Protein AF-A0A2V8QIF5-F1 (afdb_monomer_lite)

pLDDT: mean 85.07, std 14.48, range [28.53, 98.38]

Structure (mmCIF, N/CA/C/O backbone):
data_AF-A0A2V8QIF5-F1
#
_entry.id   AF-A0A2V8QIF5-F1
#
loop_
_atom_site.group_PDB
_atom_site.id
_atom_site.type_symbol
_atom_site.label_atom_id
_atom_site.label_alt_id
_atom_site.label_comp_id
_atom_site.label_asym_id
_atom_site.label_entity_id
_atom_site.label_seq_id
_atom_site.pdbx_PDB_ins_code
_atom_site.Cartn_x
_atom_site.Cartn_y
_atom_site.Cartn_z
_atom_site.occupancy
_atom_site.B_iso_or_equiv
_atom_site.auth_seq_id
_atom_site.auth_comp_id
_atom_site.auth_asym_id
_atom_site.auth_atom_id
_atom_site.pdbx_PDB_model_num
ATOM 1 N N . MET A 1 1 ? -19.608 21.101 -30.577 1.00 32.31 1 MET A N 1
ATOM 2 C CA . MET A 1 1 ? -19.817 19.867 -29.792 1.00 32.31 1 MET A CA 1
ATOM 3 C C . MET A 1 1 ? -18.501 19.124 -29.790 1.00 32.31 1 MET A C 1
ATOM 5 O O . MET A 1 1 ? -18.149 18.537 -30.802 1.00 32.31 1 MET A O 1
ATOM 9 N N . SER A 1 2 ? -17.742 19.254 -28.708 1.00 32.25 2 SER A N 1
ATOM 10 C CA . SER A 1 2 ? -16.440 18.608 -28.552 1.00 32.25 2 SER A CA 1
ATOM 11 C C . SER A 1 2 ? -16.614 17.561 -27.466 1.00 32.25 2 SER A C 1
ATOM 13 O O . SER A 1 2 ? -16.684 17.898 -26.289 1.00 32.25 2 SER A O 1
ATOM 15 N N . THR A 1 3 ? -16.797 16.306 -27.857 1.00 32.59 3 THR A N 1
ATOM 16 C CA . THR A 1 3 ? -16.745 15.184 -26.921 1.00 32.59 3 THR A CA 1
ATOM 17 C C . THR A 1 3 ? -15.282 14.931 -26.588 1.00 32.59 3 THR A C 1
ATOM 19 O O . THR A 1 3 ? -14.540 14.389 -27.406 1.00 32.59 3 THR A O 1
ATOM 22 N N . GLU A 1 4 ? -14.879 15.385 -25.402 1.00 31.27 4 GLU A N 1
ATOM 23 C CA . GLU A 1 4 ? -13.666 14.964 -24.704 1.00 31.27 4 GLU A CA 1
ATOM 24 C C . GLU A 1 4 ? -13.597 13.432 -24.717 1.00 31.27 4 GLU A C 1
ATOM 26 O O . GLU A 1 4 ? -14.474 12.741 -24.194 1.00 31.27 4 GLU A O 1
ATOM 31 N N . GLY A 1 5 ? -12.582 12.903 -25.400 1.00 28.53 5 GLY A N 1
ATOM 32 C CA . GLY A 1 5 ? -12.343 11.473 -25.508 1.00 28.53 5 GLY A CA 1
ATOM 33 C C . GLY A 1 5 ? -12.059 10.886 -24.133 1.00 28.53 5 GLY A C 1
ATOM 34 O O . GLY A 1 5 ? -11.115 11.284 -23.455 1.00 28.53 5 GLY A O 1
ATOM 35 N N . SER A 1 6 ? -12.894 9.930 -23.739 1.00 33.16 6 SER A N 1
ATOM 36 C CA . SER A 1 6 ? -12.687 9.060 -22.587 1.00 33.16 6 SER A CA 1
ATOM 37 C C . SER A 1 6 ? -11.245 8.531 -22.582 1.00 33.16 6 SER A C 1
ATOM 39 O O . SER A 1 6 ? -10.818 7.888 -23.540 1.00 33.16 6 SER A O 1
ATOM 41 N N . ASN A 1 7 ? -10.485 8.812 -21.519 1.00 35.78 7 ASN A N 1
ATOM 42 C CA . ASN A 1 7 ? -9.184 8.192 -21.261 1.00 35.78 7 ASN A CA 1
ATOM 43 C C . ASN A 1 7 ? -9.401 6.699 -20.970 1.00 35.78 7 ASN A C 1
ATOM 45 O O . ASN A 1 7 ? -9.448 6.279 -19.811 1.00 35.78 7 ASN A O 1
ATOM 49 N N . ILE A 1 8 ? -9.575 5.885 -22.013 1.00 44.91 8 ILE A N 1
ATOM 50 C CA . ILE A 1 8 ? -9.633 4.434 -21.865 1.00 44.91 8 ILE A CA 1
ATOM 51 C C . ILE A 1 8 ? -8.217 3.985 -21.509 1.00 44.91 8 ILE A C 1
ATOM 53 O O . ILE A 1 8 ? -7.321 3.944 -22.349 1.00 44.91 8 ILE A O 1
ATOM 57 N N . SER A 1 9 ? -7.998 3.686 -20.231 1.00 57.41 9 SER A N 1
ATOM 58 C CA . SER A 1 9 ? -6.773 3.031 -19.785 1.00 57.41 9 SER A CA 1
ATOM 59 C C . SER A 1 9 ? -6.719 1.653 -20.439 1.00 57.41 9 SER A C 1
ATOM 61 O O . SER A 1 9 ? -7.470 0.758 -20.053 1.00 57.41 9 SER A O 1
ATOM 63 N N . THR A 1 10 ? -5.868 1.478 -21.449 1.00 69.69 10 THR A N 1
ATOM 64 C CA . THR A 1 10 ? -5.632 0.152 -22.027 1.00 69.69 10 THR A CA 1
ATOM 65 C C . THR A 1 10 ? -4.870 -0.677 -20.999 1.00 69.69 10 THR A C 1
ATOM 67 O O . THR A 1 10 ? -3.750 -0.333 -20.622 1.00 69.69 10 THR A O 1
ATOM 70 N N . VAL A 1 11 ? -5.485 -1.757 -20.520 1.00 74.56 11 VAL A N 1
ATOM 71 C CA . VAL A 1 11 ? -4.828 -2.731 -19.643 1.00 74.56 11 VAL A CA 1
ATOM 72 C C . VAL A 1 11 ? -4.372 -3.897 -20.506 1.00 74.56 11 VAL A C 1
ATOM 74 O O . VAL A 1 11 ? -5.182 -4.503 -21.201 1.00 74.56 11 VAL A O 1
ATOM 77 N N . SER A 1 12 ? -3.080 -4.207 -20.470 1.00 82.56 12 SER A N 1
ATOM 78 C CA . SER A 1 12 ? -2.537 -5.441 -21.046 1.00 82.56 12 SER A CA 1
ATOM 79 C C . SER A 1 12 ? -2.109 -6.370 -19.921 1.00 82.56 12 SER A C 1
ATOM 81 O O . SER A 1 12 ? -1.622 -5.914 -18.885 1.00 82.56 12 SER A O 1
ATOM 83 N N . TYR A 1 13 ? -2.291 -7.665 -20.142 1.00 81.56 13 TYR A N 1
ATOM 84 C CA . TYR A 1 13 ? -1.868 -8.722 -19.235 1.00 81.56 13 TYR A CA 1
ATOM 85 C C . TYR A 1 13 ? -0.798 -9.564 -19.924 1.00 81.56 13 TYR A C 1
ATOM 87 O O . TYR A 1 13 ? -0.786 -9.673 -21.148 1.00 81.56 13 TYR A O 1
ATOM 95 N N . GLY A 1 14 ? 0.077 -10.165 -19.135 1.00 86.06 14 GLY A N 1
ATOM 96 C CA . GLY A 1 14 ? 0.941 -11.244 -19.587 1.00 86.06 14 GLY A CA 1
ATOM 97 C C . GLY A 1 14 ? 1.365 -12.066 -18.392 1.00 86.06 14 GLY A C 1
ATOM 98 O O . GLY A 1 14 ? 1.395 -11.571 -17.261 1.00 86.06 14 GLY A O 1
ATOM 99 N N . ASP A 1 15 ? 1.632 -13.330 -18.669 1.00 86.25 15 ASP A N 1
ATOM 100 C CA . ASP A 1 15 ? 1.966 -14.299 -17.646 1.00 86.25 15 ASP A CA 1
ATOM 101 C C . ASP A 1 15 ? 3.450 -14.211 -17.284 1.00 86.25 15 ASP A C 1
ATOM 103 O O . ASP A 1 15 ? 4.302 -13.819 -18.089 1.00 86.25 15 ASP A O 1
ATOM 107 N N . LEU A 1 16 ? 3.746 -14.573 -16.038 1.00 87.12 16 LEU A N 1
ATOM 108 C CA . LEU A 1 16 ? 5.106 -14.806 -15.575 1.00 87.12 16 LEU A CA 1
ATOM 109 C C . LEU A 1 16 ? 5.481 -16.246 -15.915 1.00 87.12 16 LEU A C 1
ATOM 111 O O . LEU A 1 16 ? 4.787 -17.184 -15.519 1.00 87.12 16 LEU A O 1
ATOM 115 N N . ASN A 1 17 ? 6.595 -16.423 -16.615 1.00 90.06 17 ASN A N 1
ATOM 116 C CA . ASN A 1 17 ? 7.177 -17.741 -16.817 1.00 90.06 17 ASN A CA 1
ATOM 117 C C . ASN A 1 17 ? 7.742 -18.282 -15.487 1.00 90.06 17 ASN A C 1
ATOM 119 O O . ASN A 1 17 ? 8.084 -17.496 -14.597 1.00 90.06 17 ASN A O 1
ATOM 123 N N . PRO A 1 18 ? 7.913 -19.611 -15.340 1.00 88.69 18 PRO A N 1
ATOM 124 C CA . PRO A 1 18 ? 8.493 -20.207 -14.131 1.00 88.69 18 PRO A CA 1
ATOM 125 C C . PRO A 1 18 ? 9.904 -19.708 -13.785 1.00 88.69 18 PRO A C 1
ATOM 127 O O . PRO A 1 18 ? 10.299 -19.741 -12.624 1.00 88.69 18 PRO A O 1
ATOM 130 N N . ASP A 1 19 ? 10.661 -19.242 -14.780 1.00 89.88 19 ASP A N 1
ATOM 131 C CA . ASP A 1 19 ? 11.992 -18.649 -14.608 1.00 89.88 19 ASP A CA 1
ATOM 132 C C . ASP A 1 19 ? 11.953 -17.149 -14.242 1.00 89.88 19 ASP A C 1
ATOM 134 O O . ASP A 1 19 ? 12.996 -16.507 -14.121 1.00 89.88 19 ASP A O 1
ATOM 138 N N . GLY A 1 20 ? 10.755 -16.582 -14.062 1.00 87.94 20 GLY A N 1
ATOM 139 C CA . GLY A 1 20 ? 10.528 -15.176 -13.732 1.00 87.94 20 GLY A CA 1
ATOM 140 C C . GLY A 1 20 ? 10.594 -14.222 -14.926 1.00 87.94 20 GLY A C 1
ATOM 141 O O . GLY A 1 20 ? 10.382 -13.020 -14.747 1.00 87.94 20 GLY A O 1
ATOM 142 N N . SER A 1 21 ? 10.868 -14.714 -16.138 1.00 93.12 21 SER A N 1
ATOM 143 C CA . SER A 1 21 ? 10.787 -13.898 -17.349 1.00 93.12 21 SER A CA 1
ATOM 144 C C . SER A 1 21 ? 9.330 -13.607 -17.721 1.00 93.12 21 SER A C 1
ATOM 146 O O . SER A 1 21 ? 8.411 -14.350 -17.377 1.00 93.12 21 SER A O 1
ATOM 148 N N . PHE A 1 22 ? 9.099 -12.499 -18.419 1.00 92.56 22 PHE A N 1
ATOM 149 C CA . PHE A 1 22 ? 7.773 -12.125 -18.902 1.00 92.56 22 PHE A CA 1
ATOM 150 C C . PHE A 1 22 ? 7.878 -11.303 -20.178 1.00 92.56 22 PHE A C 1
ATOM 152 O O . PHE A 1 22 ? 8.879 -10.628 -20.432 1.00 92.56 22 PHE A O 1
ATOM 159 N N . GLN A 1 23 ? 6.800 -11.318 -20.954 1.00 91.56 23 GLN A N 1
ATOM 160 C CA . GLN A 1 23 ? 6.608 -10.434 -22.091 1.00 91.56 23 GLN A CA 1
ATOM 161 C C . GLN A 1 23 ? 5.163 -9.942 -22.078 1.00 91.56 23 GLN A C 1
ATOM 163 O O . GLN A 1 23 ? 4.224 -10.724 -21.964 1.00 91.56 23 GLN A O 1
ATOM 168 N N . ILE A 1 24 ? 4.994 -8.627 -22.168 1.00 88.94 24 ILE A N 1
ATOM 169 C CA . ILE A 1 24 ? 3.694 -7.956 -22.126 1.00 88.94 24 ILE A CA 1
ATOM 170 C C . ILE A 1 24 ? 3.624 -6.933 -23.255 1.00 88.94 24 ILE A C 1
ATOM 172 O O . ILE A 1 24 ? 4.616 -6.273 -23.558 1.00 88.94 24 ILE A O 1
ATOM 176 N N . GLY A 1 25 ? 2.457 -6.815 -23.883 1.00 85.88 25 GLY A N 1
ATOM 177 C CA . GLY A 1 25 ? 2.206 -5.898 -24.992 1.00 85.88 25 GLY A CA 1
ATOM 178 C C . GLY A 1 25 ? 1.192 -6.468 -25.992 1.00 85.88 25 GLY A C 1
ATOM 179 O O . GLY A 1 25 ? 0.672 -7.563 -25.774 1.00 85.88 25 GLY A O 1
ATOM 180 N N . PRO A 1 26 ? 0.918 -5.752 -27.096 1.00 86.69 26 PRO A N 1
ATOM 181 C CA . PRO A 1 26 ? 1.460 -4.437 -27.449 1.00 86.69 26 PRO A CA 1
ATOM 182 C C . PRO A 1 26 ? 0.898 -3.304 -26.575 1.00 86.69 26 PRO A C 1
ATOM 184 O O . PRO A 1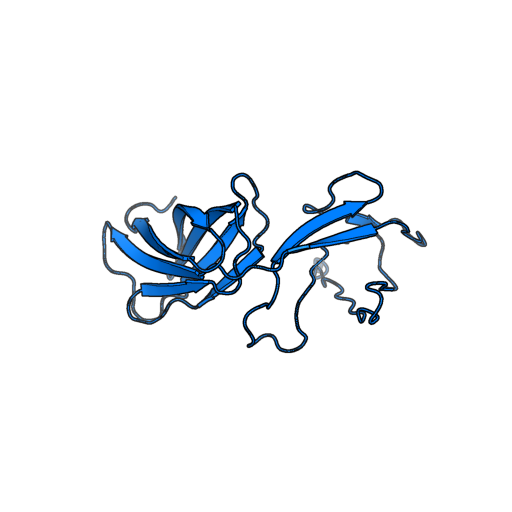 26 ? -0.206 -3.401 -26.048 1.00 86.69 26 PRO A O 1
ATOM 187 N N . PHE A 1 27 ? 1.648 -2.204 -26.465 1.00 84.88 27 PHE A N 1
ATOM 188 C CA . PHE A 1 27 ? 1.219 -0.995 -25.757 1.00 84.88 27 PHE A CA 1
ATOM 189 C C . PHE A 1 27 ? 1.051 0.184 -26.707 1.00 84.88 27 PHE A C 1
ATOM 191 O O . PHE A 1 27 ? 1.765 0.314 -27.701 1.00 84.88 27 PHE A O 1
ATOM 198 N N . GLN A 1 28 ? 0.137 1.085 -26.359 1.00 86.00 28 GLN A N 1
ATOM 199 C CA . GLN A 1 28 ? 0.115 2.419 -26.945 1.00 86.00 28 GLN A CA 1
ATOM 200 C C . GLN A 1 28 ? 1.229 3.279 -26.340 1.00 86.00 28 GLN A C 1
ATOM 202 O O . GLN A 1 28 ? 1.617 3.089 -25.185 1.00 86.00 28 GLN A O 1
ATOM 207 N N . ALA A 1 29 ? 1.714 4.251 -27.114 1.00 89.94 29 ALA A N 1
ATOM 208 C CA . ALA A 1 29 ? 2.643 5.248 -26.601 1.00 89.94 29 ALA A CA 1
ATOM 209 C C . ALA A 1 29 ? 1.994 6.033 -25.450 1.00 89.94 29 ALA A C 1
ATOM 211 O O . ALA A 1 29 ? 0.825 6.415 -25.528 1.00 89.94 29 ALA A O 1
ATOM 212 N N . GLY A 1 30 ? 2.750 6.285 -24.385 1.00 90.81 30 GLY A N 1
ATOM 213 C CA . GLY A 1 30 ? 2.231 6.955 -23.198 1.00 90.81 30 GLY A CA 1
ATOM 214 C C . GLY A 1 30 ? 3.013 6.630 -21.933 1.00 90.81 30 GLY A C 1
ATOM 215 O O . GLY A 1 30 ? 4.165 6.206 -21.982 1.00 90.81 30 GLY A O 1
ATOM 216 N N . THR A 1 31 ? 2.387 6.864 -20.779 1.00 90.25 31 THR A N 1
ATOM 217 C CA . THR A 1 31 ? 2.948 6.485 -19.474 1.00 90.25 31 THR A CA 1
ATOM 218 C C . THR A 1 31 ? 2.175 5.296 -18.923 1.00 90.25 31 THR A C 1
ATOM 220 O O . THR A 1 31 ? 0.990 5.413 -18.618 1.00 90.25 31 THR A O 1
ATOM 223 N N . ALA A 1 32 ? 2.849 4.161 -18.775 1.00 88.44 32 ALA A N 1
ATOM 224 C CA . ALA A 1 32 ? 2.294 2.959 -18.176 1.00 88.44 32 ALA A CA 1
ATOM 225 C C . ALA A 1 32 ? 2.581 2.913 -16.670 1.00 88.44 32 ALA A C 1
ATOM 227 O O . ALA A 1 32 ? 3.660 3.287 -16.211 1.00 88.44 32 ALA A O 1
ATOM 228 N N . THR A 1 33 ? 1.624 2.400 -15.898 1.00 86.00 33 THR A N 1
ATOM 229 C CA . THR A 1 33 ? 1.876 1.919 -14.534 1.00 86.00 33 THR A CA 1
ATOM 230 C C . THR A 1 33 ? 1.923 0.403 -14.583 1.00 86.00 33 THR A C 1
ATOM 232 O O . THR A 1 33 ? 1.007 -0.219 -15.115 1.00 86.00 33 THR A O 1
ATOM 235 N N . ILE A 1 34 ? 2.969 -0.191 -14.020 1.00 84.88 34 ILE A N 1
ATOM 236 C CA . ILE A 1 34 ? 3.123 -1.645 -13.977 1.00 84.88 34 ILE A CA 1
ATOM 237 C C . ILE A 1 34 ? 2.632 -2.145 -12.622 1.00 84.88 34 ILE A C 1
ATOM 239 O O . ILE A 1 34 ? 2.874 -1.522 -11.588 1.00 84.88 34 ILE A O 1
ATOM 243 N N . ARG A 1 35 ? 1.912 -3.264 -12.634 1.00 78.88 35 ARG A N 1
ATOM 244 C CA . ARG A 1 35 ? 1.459 -3.962 -11.433 1.00 78.88 35 ARG A CA 1
ATOM 245 C C . ARG A 1 35 ? 1.671 -5.448 -11.638 1.00 78.88 35 ARG A C 1
ATOM 247 O O . ARG A 1 35 ? 1.444 -5.948 -12.734 1.00 78.88 35 ARG A O 1
ATOM 254 N N . VAL A 1 36 ? 2.049 -6.131 -10.570 1.00 80.88 36 VAL A N 1
ATOM 255 C CA . VAL A 1 36 ? 2.063 -7.590 -10.520 1.00 80.88 36 VAL A CA 1
ATOM 256 C C . VAL A 1 36 ? 1.043 -8.013 -9.480 1.00 80.88 36 VAL A C 1
ATOM 258 O O . VAL A 1 36 ? 0.923 -7.384 -8.428 1.00 80.88 36 VAL A O 1
ATOM 261 N N . GLY A 1 37 ? 0.266 -9.037 -9.794 1.00 72.75 37 GLY A N 1
ATOM 262 C CA . GLY A 1 37 ? -0.747 -9.556 -8.894 1.00 72.75 37 GLY A CA 1
ATOM 263 C C . GLY A 1 37 ? -1.272 -10.899 -9.369 1.00 72.75 37 GLY A C 1
ATOM 264 O O . GLY A 1 37 ? -0.944 -11.358 -10.461 1.00 72.75 37 GLY A O 1
ATOM 265 N N . SER A 1 38 ? -2.100 -11.515 -8.533 1.00 70.00 38 SER A N 1
ATOM 266 C CA . SER A 1 38 ? -2.776 -12.766 -8.865 1.00 70.00 38 SER A CA 1
ATOM 267 C C . SER A 1 38 ? -3.966 -12.516 -9.804 1.00 70.00 38 SER A C 1
ATOM 269 O O . SER A 1 38 ? -4.676 -11.516 -9.636 1.00 70.00 38 SER A O 1
ATOM 271 N N . PRO A 1 39 ? -4.258 -13.436 -10.747 1.00 67.06 39 PRO A N 1
ATOM 272 C CA . PRO A 1 39 ? -5.528 -13.446 -11.474 1.00 67.06 39 PRO A CA 1
ATOM 273 C C . PRO A 1 39 ? -6.733 -13.493 -10.523 1.00 67.06 39 PRO A C 1
ATOM 275 O O . PRO A 1 39 ? -7.784 -12.912 -10.808 1.00 67.06 39 PRO A O 1
ATOM 278 N N . ASN A 1 40 ? -6.575 -14.140 -9.360 1.00 68.81 40 ASN A N 1
ATOM 279 C CA . ASN A 1 40 ? -7.580 -14.141 -8.309 1.00 68.81 40 ASN A CA 1
ATOM 280 C C . ASN A 1 40 ? -7.508 -12.840 -7.498 1.00 68.81 40 ASN A C 1
ATOM 282 O O . ASN A 1 40 ? -6.782 -12.733 -6.513 1.00 68.81 40 ASN A O 1
ATOM 286 N N . ARG A 1 41 ? -8.329 -11.861 -7.886 1.00 64.75 41 ARG A N 1
ATOM 287 C CA . ARG A 1 41 ? -8.416 -10.549 -7.220 1.00 64.75 41 ARG A CA 1
ATOM 288 C C . ARG A 1 41 ? -8.941 -10.597 -5.781 1.00 64.75 41 ARG A C 1
ATOM 290 O O . ARG A 1 41 ? -8.877 -9.582 -5.095 1.00 64.75 41 ARG A O 1
ATOM 297 N N . ASN A 1 42 ? -9.484 -11.735 -5.348 1.00 62.44 42 ASN A N 1
ATOM 298 C CA . ASN A 1 42 ? -10.009 -11.924 -3.997 1.00 62.44 42 ASN A CA 1
ATOM 299 C C . ASN A 1 42 ? -8.997 -12.595 -3.059 1.00 62.44 42 ASN A C 1
ATOM 301 O O . ASN A 1 42 ? -9.261 -12.676 -1.861 1.00 62.44 42 ASN A O 1
ATOM 305 N N . ALA A 1 43 ? -7.877 -13.102 -3.583 1.00 63.22 43 ALA A N 1
ATOM 306 C CA . ALA A 1 43 ? -6.812 -13.664 -2.766 1.00 63.22 43 ALA A CA 1
ATOM 307 C C . ALA A 1 43 ? -5.927 -12.547 -2.203 1.00 63.22 43 ALA A C 1
ATOM 309 O O . ALA A 1 43 ? -5.646 -11.561 -2.892 1.00 63.22 43 ALA A O 1
ATOM 310 N N . SER A 1 44 ? -5.461 -12.723 -0.966 1.00 64.12 44 SER A N 1
ATOM 311 C CA . SER A 1 44 ? -4.357 -11.920 -0.449 1.00 64.12 44 SER A CA 1
ATOM 312 C C . SER A 1 44 ? -3.146 -12.077 -1.373 1.00 64.12 44 SER A C 1
ATOM 314 O O . SER A 1 44 ? -2.849 -13.198 -1.794 1.00 64.12 44 SER A O 1
ATOM 316 N N . PRO A 1 45 ? -2.444 -10.990 -1.725 1.00 70.12 45 PRO A N 1
ATOM 317 C CA . PRO A 1 45 ? -1.212 -11.111 -2.487 1.00 70.12 45 PRO A CA 1
ATOM 318 C C . PRO A 1 45 ? -0.155 -11.857 -1.656 1.00 70.12 45 PRO A C 1
ATOM 320 O O . PRO A 1 45 ? 0.121 -11.493 -0.519 1.00 70.12 45 PRO A O 1
ATOM 323 N N . GLU A 1 46 ? 0.447 -12.895 -2.239 1.00 76.88 46 GLU A N 1
ATOM 324 C CA . GLU A 1 46 ? 1.482 -13.726 -1.590 1.00 76.88 46 GLU A CA 1
ATOM 325 C C . GLU A 1 46 ? 2.853 -13.028 -1.527 1.00 76.88 46 GLU A C 1
ATOM 327 O O . GLU A 1 46 ? 3.763 -13.466 -0.825 1.00 76.88 46 GLU A O 1
ATOM 332 N N . PHE A 1 47 ? 3.005 -11.930 -2.270 1.00 80.19 47 PHE A N 1
ATOM 333 C CA . PHE A 1 47 ? 4.198 -11.098 -2.294 1.00 80.19 47 PHE A CA 1
ATOM 334 C C . PHE A 1 47 ? 3.840 -9.627 -2.498 1.00 80.19 47 PHE A C 1
ATOM 336 O O . PHE A 1 47 ? 2.838 -9.268 -3.121 1.00 80.19 47 PHE A O 1
ATOM 343 N N . ALA A 1 48 ? 4.728 -8.759 -2.032 1.00 81.50 48 ALA A N 1
ATOM 344 C CA . ALA A 1 48 ? 4.682 -7.333 -2.294 1.00 81.50 48 ALA A CA 1
ATOM 345 C C . ALA A 1 48 ? 5.461 -6.988 -3.569 1.00 81.50 48 ALA A C 1
ATOM 347 O O . ALA A 1 48 ? 6.573 -7.476 -3.773 1.00 81.50 48 ALA A O 1
ATOM 348 N N . THR A 1 49 ? 4.951 -6.062 -4.385 1.00 85.25 49 THR A N 1
ATOM 349 C CA . THR A 1 49 ? 5.786 -5.408 -5.406 1.00 85.25 49 THR A CA 1
ATOM 350 C C . THR A 1 49 ? 6.641 -4.342 -4.725 1.00 85.25 49 THR A C 1
ATOM 352 O O . THR A 1 49 ? 6.151 -3.284 -4.3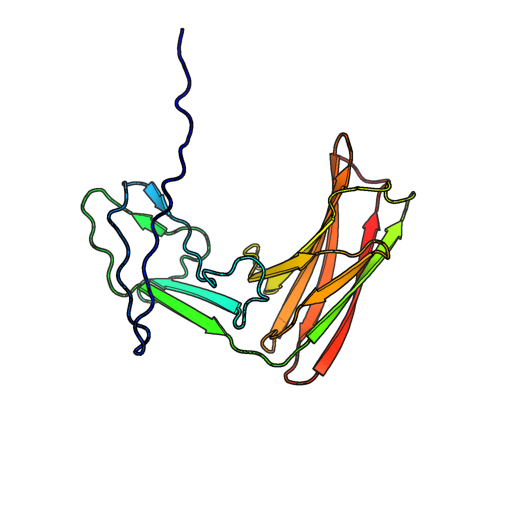42 1.00 85.25 49 THR A O 1
ATOM 355 N N . LEU A 1 50 ? 7.923 -4.628 -4.536 1.00 83.69 50 LEU A N 1
ATOM 356 C CA . LEU A 1 50 ? 8.860 -3.776 -3.807 1.00 83.69 50 LEU A CA 1
ATOM 357 C C . LEU A 1 50 ? 9.437 -2.655 -4.675 1.00 83.69 50 LEU A C 1
ATOM 359 O O . LEU A 1 50 ? 9.768 -1.588 -4.154 1.00 83.69 50 LEU A O 1
ATOM 363 N N . GLY A 1 51 ? 9.557 -2.880 -5.979 1.00 86.06 51 GLY A N 1
ATOM 364 C CA . GLY A 1 51 ? 10.063 -1.878 -6.904 1.00 86.06 51 GLY A CA 1
ATOM 365 C C . GLY A 1 51 ? 9.942 -2.311 -8.352 1.00 86.06 51 GLY A C 1
ATOM 366 O O . GLY A 1 51 ? 9.813 -3.498 -8.656 1.00 86.06 51 GLY A O 1
ATOM 367 N N . ILE A 1 52 ? 9.993 -1.324 -9.237 1.00 89.75 52 ILE A N 1
ATOM 368 C CA . ILE A 1 52 ? 10.047 -1.516 -10.682 1.00 89.75 52 ILE A CA 1
ATOM 369 C C . ILE A 1 52 ? 11.298 -0.792 -11.156 1.00 89.75 52 ILE A C 1
ATOM 371 O O . ILE A 1 52 ? 11.380 0.425 -11.056 1.00 89.75 52 ILE A O 1
ATOM 375 N N . ASP A 1 53 ? 12.269 -1.539 -11.650 1.00 92.81 53 ASP A N 1
ATOM 376 C CA . ASP A 1 53 ? 13.565 -1.045 -12.092 1.00 92.81 53 ASP A CA 1
ATOM 377 C C . ASP A 1 53 ? 13.677 -1.184 -13.607 1.00 92.81 53 ASP A C 1
ATOM 379 O O . ASP A 1 53 ? 13.383 -2.240 -14.156 1.00 92.81 53 ASP A O 1
ATOM 383 N N . LEU A 1 54 ? 14.133 -0.143 -14.294 1.00 94.12 54 LEU A N 1
ATOM 384 C CA . LEU A 1 54 ? 14.566 -0.253 -15.681 1.00 94.12 54 LEU A CA 1
ATOM 385 C C . LEU A 1 54 ? 16.038 0.120 -15.750 1.00 94.12 54 LEU A C 1
ATOM 387 O O . LEU A 1 54 ? 16.380 1.300 -15.668 1.00 94.12 54 LEU A O 1
ATOM 391 N N . ASN A 1 55 ? 16.893 -0.887 -15.922 1.00 92.56 55 ASN A N 1
ATOM 392 C CA . ASN A 1 55 ? 18.338 -0.709 -16.068 1.00 92.56 55 ASN A CA 1
ATOM 393 C C . ASN A 1 55 ? 18.983 0.113 -14.928 1.00 92.56 55 ASN A C 1
ATOM 395 O O . ASN A 1 55 ? 19.867 0.927 -15.177 1.00 92.56 55 ASN A O 1
ATOM 399 N N . GLY A 1 56 ? 18.553 -0.090 -13.677 1.00 89.56 56 GLY A N 1
ATOM 400 C CA . GLY A 1 56 ? 19.070 0.624 -12.500 1.00 89.56 56 GLY A CA 1
ATOM 401 C C . GLY A 1 56 ? 18.308 1.906 -12.135 1.00 89.56 56 GLY A C 1
ATOM 402 O O . GLY A 1 56 ? 18.690 2.589 -11.185 1.00 89.56 56 GLY A O 1
ATOM 403 N N . VAL A 1 57 ? 17.254 2.258 -12.880 1.00 90.06 57 VAL A N 1
ATOM 404 C CA . VAL A 1 57 ? 16.414 3.434 -12.625 1.00 90.06 57 VAL A CA 1
ATOM 405 C C . VAL A 1 57 ? 15.031 3.012 -12.138 1.00 90.06 57 VAL A C 1
ATOM 407 O O . VAL A 1 57 ? 14.306 2.324 -12.856 1.00 90.06 57 VAL A O 1
ATOM 410 N N . ASP A 1 58 ? 14.613 3.520 -10.976 1.00 88.19 58 ASP A N 1
ATOM 411 C CA . ASP A 1 58 ? 13.260 3.309 -10.451 1.00 88.19 58 ASP A CA 1
ATOM 412 C C . ASP A 1 58 ? 12.183 3.902 -11.382 1.00 88.19 58 ASP A C 1
ATOM 414 O O . ASP A 1 58 ? 12.220 5.072 -11.777 1.00 88.19 58 ASP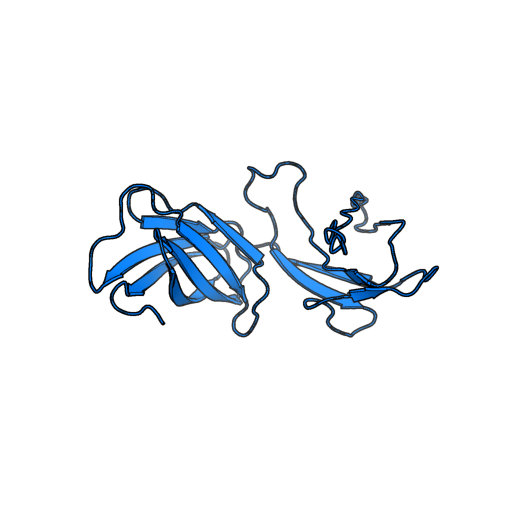 A O 1
ATOM 418 N N . LYS A 1 59 ? 11.199 3.071 -11.726 1.00 90.50 59 LYS A N 1
ATOM 419 C CA . LYS A 1 59 ? 10.029 3.363 -12.567 1.00 90.50 59 LYS A CA 1
ATOM 420 C C . LYS A 1 59 ? 8.715 3.130 -11.828 1.00 90.50 59 LYS A C 1
ATOM 422 O O . LYS A 1 59 ? 7.655 3.129 -12.453 1.00 90.50 59 LYS A O 1
ATOM 427 N N . SER A 1 60 ? 8.743 3.009 -10.501 1.00 82.44 60 SER A N 1
ATOM 428 C CA . SER A 1 60 ? 7.545 2.775 -9.680 1.00 82.44 60 SER A CA 1
ATOM 429 C C . SER A 1 60 ? 6.467 3.865 -9.813 1.00 82.44 60 SER A C 1
ATOM 431 O O . SER A 1 60 ? 5.310 3.635 -9.471 1.00 82.44 60 SER A O 1
ATOM 433 N N . ARG A 1 61 ? 6.817 5.054 -10.330 1.00 81.88 61 ARG A N 1
ATOM 434 C CA . ARG A 1 61 ? 5.888 6.176 -10.578 1.00 81.88 61 ARG A CA 1
ATOM 435 C C . ARG A 1 61 ? 5.400 6.299 -12.024 1.00 81.88 61 ARG A C 1
ATOM 437 O O . ARG A 1 61 ? 4.631 7.209 -12.320 1.00 81.88 61 ARG A O 1
ATOM 444 N N . GLY A 1 62 ? 5.848 5.422 -12.915 1.00 87.12 62 GLY A N 1
ATOM 445 C CA . GLY A 1 62 ? 5.458 5.435 -14.318 1.00 87.12 62 GLY A CA 1
ATOM 446 C C . GLY A 1 62 ? 6.619 5.109 -15.248 1.00 87.12 62 GLY A C 1
ATOM 447 O O . GLY A 1 62 ? 7.731 5.625 -15.106 1.00 87.12 62 GLY A O 1
ATOM 448 N N . LEU A 1 63 ? 6.329 4.276 -16.239 1.00 91.00 63 LEU A N 1
ATOM 449 C CA . LEU A 1 63 ? 7.224 3.929 -17.330 1.00 91.00 63 LEU A CA 1
ATOM 450 C C . LEU A 1 63 ? 6.751 4.645 -18.597 1.00 91.00 63 LEU A C 1
ATOM 452 O O . LEU A 1 63 ? 5.632 4.420 -19.052 1.00 91.00 63 LEU A O 1
ATOM 456 N N . LYS A 1 64 ? 7.587 5.517 -19.162 1.00 92.06 64 LYS A N 1
ATOM 457 C CA . LYS A 1 64 ? 7.315 6.118 -20.474 1.00 92.06 64 LYS A CA 1
ATOM 458 C C . LYS A 1 64 ? 7.583 5.082 -21.563 1.00 92.06 64 LYS A C 1
ATOM 460 O O . LYS A 1 64 ? 8.612 4.419 -21.506 1.00 92.06 64 LYS A O 1
ATOM 465 N N . ILE A 1 65 ? 6.666 4.986 -22.518 1.00 91.88 65 ILE A N 1
ATOM 466 C CA . ILE A 1 65 ? 6.727 4.086 -23.669 1.00 91.88 65 ILE A CA 1
ATOM 467 C C . ILE A 1 65 ? 6.534 4.934 -24.927 1.00 91.88 65 ILE A C 1
ATOM 469 O O . ILE A 1 65 ? 5.519 5.626 -25.057 1.00 91.88 65 ILE A O 1
ATOM 473 N N . ALA A 1 66 ? 7.500 4.909 -25.840 1.00 91.62 66 ALA A N 1
ATOM 474 C CA . ALA A 1 66 ? 7.389 5.538 -27.150 1.00 91.62 66 ALA A CA 1
ATOM 475 C C . ALA A 1 66 ? 6.715 4.607 -28.175 1.00 91.62 66 ALA A C 1
ATOM 477 O O . ALA A 1 66 ? 6.619 3.393 -27.997 1.00 91.62 66 ALA A O 1
ATOM 478 N N . ALA A 1 67 ? 6.217 5.183 -29.272 1.00 89.12 67 ALA A N 1
ATOM 479 C CA . ALA A 1 67 ? 5.560 4.412 -30.324 1.00 89.12 67 ALA A CA 1
ATOM 480 C C . ALA A 1 67 ? 6.540 3.416 -30.967 1.00 89.12 67 ALA A C 1
ATOM 482 O O . ALA A 1 67 ? 7.601 3.812 -31.445 1.00 89.12 67 ALA A O 1
ATOM 483 N N . GLY A 1 68 ? 6.171 2.132 -30.979 1.00 86.88 68 GLY A N 1
ATOM 484 C CA . GLY A 1 68 ? 7.002 1.057 -31.531 1.00 86.88 68 GLY A CA 1
ATOM 485 C C . GLY A 1 68 ? 8.239 0.705 -30.694 1.00 86.88 68 GLY A C 1
ATOM 486 O O . GLY A 1 68 ? 9.076 -0.064 -31.159 1.00 86.88 68 GLY A O 1
ATOM 487 N N . GLU A 1 69 ? 8.376 1.256 -29.484 1.00 91.56 69 GLU A N 1
ATOM 488 C CA . GLU A 1 69 ? 9.505 0.965 -28.602 1.00 91.56 69 GLU A CA 1
ATOM 489 C C . GLU A 1 69 ? 9.400 -0.444 -28.004 1.00 91.56 69 GLU A C 1
ATOM 491 O O . GLU A 1 69 ? 8.376 -0.819 -27.432 1.00 91.56 69 GLU A O 1
ATOM 496 N N . ASN A 1 70 ? 10.500 -1.197 -28.079 1.00 90.94 70 ASN A N 1
ATOM 497 C CA . ASN A 1 70 ? 10.673 -2.447 -27.347 1.00 90.94 70 ASN A CA 1
ATOM 498 C C . ASN A 1 70 ? 11.511 -2.181 -26.094 1.00 90.94 70 ASN A C 1
ATOM 500 O O . ASN A 1 70 ? 12.707 -1.907 -26.187 1.00 90.94 70 ASN A O 1
ATOM 504 N N . ILE A 1 71 ? 10.886 -2.275 -24.922 1.00 91.75 71 ILE A N 1
ATOM 505 C CA . ILE A 1 71 ? 11.554 -2.045 -23.638 1.00 91.75 71 ILE A CA 1
ATOM 506 C C . ILE A 1 71 ? 12.111 -3.369 -23.116 1.00 91.75 71 ILE A C 1
ATOM 508 O O . ILE A 1 71 ? 11.364 -4.304 -22.837 1.00 91.75 71 ILE A O 1
ATOM 512 N N . THR A 1 72 ? 13.430 -3.429 -22.937 1.00 93.19 72 THR A N 1
ATOM 513 C CA . THR A 1 72 ? 14.144 -4.583 -22.374 1.00 93.19 72 THR A CA 1
ATOM 514 C C . THR A 1 72 ? 14.898 -4.200 -21.102 1.00 93.19 72 THR A C 1
ATOM 516 O O . THR A 1 72 ? 15.320 -3.053 -20.944 1.00 93.19 72 THR A O 1
ATOM 519 N N . GLY A 1 73 ? 15.108 -5.167 -20.203 1.00 91.88 73 GLY A N 1
ATOM 520 C CA . GLY A 1 73 ? 15.828 -4.943 -18.939 1.00 91.88 73 GLY A CA 1
ATOM 521 C C . GLY A 1 73 ? 14.962 -4.376 -17.808 1.00 91.88 73 GLY A C 1
ATOM 522 O O . GLY A 1 73 ? 15.490 -3.952 -16.779 1.00 91.88 73 GLY A O 1
ATOM 523 N N . LEU A 1 74 ? 13.637 -4.372 -17.989 1.00 93.50 74 LEU A N 1
ATOM 524 C CA . LEU A 1 74 ? 12.684 -4.081 -16.926 1.00 93.50 74 LEU A CA 1
ATOM 525 C C . LEU A 1 74 ? 12.695 -5.230 -15.909 1.00 93.50 74 LEU A C 1
ATOM 527 O O . LEU A 1 74 ? 12.473 -6.386 -16.261 1.00 93.50 74 LEU A O 1
ATOM 531 N N . ARG A 1 75 ? 12.931 -4.906 -14.644 1.00 93.12 75 ARG A N 1
ATOM 532 C CA . ARG A 1 75 ? 12.935 -5.833 -13.516 1.00 93.12 75 ARG A CA 1
ATOM 533 C C . ARG A 1 75 ? 11.873 -5.418 -12.518 1.00 93.12 75 ARG A C 1
ATOM 535 O O . ARG A 1 75 ? 11.786 -4.254 -12.137 1.00 93.12 75 ARG A O 1
ATOM 542 N N . ILE A 1 76 ? 11.091 -6.384 -12.060 1.00 90.12 76 ILE A N 1
ATOM 543 C CA . ILE A 1 76 ? 10.139 -6.177 -10.976 1.00 90.12 76 ILE A CA 1
ATOM 544 C C . ILE A 1 76 ? 10.679 -6.902 -9.754 1.00 90.12 76 ILE A C 1
ATOM 546 O O . ILE A 1 76 ? 10.950 -8.098 -9.800 1.00 90.12 76 ILE A O 1
ATOM 550 N N . VAL A 1 77 ? 10.867 -6.166 -8.666 1.00 88.00 77 VAL A N 1
ATOM 551 C CA . VAL A 1 77 ? 11.375 -6.725 -7.416 1.00 88.00 77 VAL A CA 1
ATOM 552 C C . VAL A 1 77 ? 10.179 -7.171 -6.590 1.00 88.00 77 VAL A C 1
ATOM 554 O O . VAL A 1 77 ? 9.427 -6.334 -6.092 1.00 88.00 77 VAL A O 1
ATOM 557 N N . ALA A 1 78 ? 9.992 -8.480 -6.454 1.00 86.25 78 ALA A N 1
ATOM 558 C CA . ALA A 1 78 ? 8.998 -9.063 -5.562 1.00 86.25 78 ALA A CA 1
ATOM 559 C C . ALA A 1 78 ? 9.605 -9.315 -4.176 1.00 86.25 78 ALA A C 1
ATOM 561 O O . ALA A 1 78 ? 10.762 -9.714 -4.053 1.00 86.25 78 ALA A O 1
ATOM 562 N N . GLY A 1 79 ? 8.824 -9.064 -3.131 1.00 84.94 79 GLY A N 1
ATOM 563 C CA . GLY A 1 79 ? 9.185 -9.339 -1.748 1.00 84.94 79 GLY A CA 1
ATOM 564 C C . GLY A 1 79 ? 8.244 -10.362 -1.158 1.00 84.94 79 GLY A C 1
ATOM 565 O O . GLY A 1 79 ? 7.049 -10.094 -1.074 1.00 84.94 79 GLY A O 1
ATOM 566 N N . TYR A 1 80 ? 8.791 -11.485 -0.715 1.00 85.94 80 TYR A N 1
ATOM 567 C CA . TYR A 1 80 ? 8.068 -12.464 0.084 1.00 85.94 80 TYR A CA 1
ATOM 568 C C . TYR A 1 80 ? 8.318 -12.173 1.556 1.00 85.94 80 TYR A C 1
ATOM 570 O O . TYR A 1 80 ? 9.442 -11.863 1.951 1.00 85.94 80 TYR A O 1
ATOM 578 N N . GLY A 1 81 ? 7.256 -12.228 2.347 1.00 87.50 81 GLY A N 1
ATOM 579 C CA . GLY A 1 81 ? 7.307 -11.939 3.766 1.00 87.50 81 GLY A CA 1
ATOM 580 C C . GLY A 1 81 ? 6.443 -12.890 4.554 1.00 87.50 81 GLY A C 1
ATOM 581 O O . GLY A 1 81 ? 5.486 -13.455 4.032 1.00 87.50 81 GLY A O 1
ATOM 582 N N . THR A 1 82 ? 6.770 -13.038 5.829 1.00 92.31 82 THR A N 1
ATOM 583 C CA . THR A 1 82 ? 5.961 -13.829 6.770 1.00 92.31 82 THR A CA 1
ATOM 584 C C . THR A 1 82 ? 5.392 -12.980 7.907 1.00 92.31 82 THR A C 1
ATOM 586 O O . THR A 1 82 ? 4.723 -13.500 8.798 1.00 92.31 82 THR A O 1
ATOM 589 N N . GLY A 1 83 ? 5.642 -11.668 7.888 1.00 94.94 83 GLY A N 1
ATOM 590 C CA . GLY A 1 83 ? 5.074 -10.730 8.845 1.00 94.94 83 GLY A CA 1
ATOM 591 C C . GLY A 1 83 ? 3.571 -10.534 8.646 1.00 94.94 83 GLY A C 1
ATOM 592 O O . GLY A 1 83 ? 3.034 -10.678 7.547 1.00 94.94 83 GLY A O 1
ATOM 593 N N . THR A 1 84 ? 2.884 -10.174 9.726 1.00 95.69 84 THR A N 1
ATOM 594 C CA . THR A 1 84 ? 1.462 -9.808 9.717 1.00 95.69 84 THR A CA 1
ATOM 595 C C . THR A 1 84 ? 1.282 -8.458 10.394 1.00 95.69 84 THR A C 1
ATOM 597 O O . THR A 1 84 ? 1.765 -8.254 11.504 1.00 95.69 84 THR A O 1
ATOM 600 N N . ILE A 1 85 ? 0.534 -7.545 9.777 1.00 97.50 85 ILE A N 1
ATOM 601 C CA . ILE A 1 85 ? 0.134 -6.283 10.408 1.00 97.50 85 ILE A CA 1
ATOM 602 C C . ILE A 1 85 ? -1.360 -6.346 10.711 1.00 97.50 85 ILE A C 1
ATOM 604 O O . ILE A 1 85 ? -2.179 -6.459 9.798 1.00 97.50 85 ILE A O 1
ATOM 608 N N . ARG A 1 86 ? -1.723 -6.241 11.990 1.00 98.06 86 ARG A N 1
ATOM 609 C CA . ARG A 1 86 ? -3.110 -6.137 12.453 1.00 98.06 86 ARG A CA 1
ATOM 610 C C . ARG A 1 86 ? -3.443 -4.690 12.754 1.00 98.06 86 ARG A C 1
ATOM 612 O O . ARG A 1 86 ? -2.772 -4.024 13.530 1.00 98.06 86 ARG A O 1
ATOM 619 N N . GLY A 1 87 ? -4.492 -4.199 12.121 1.00 97.69 87 GLY A N 1
ATOM 620 C CA . GLY A 1 87 ? -4.886 -2.808 12.186 1.00 97.69 87 GLY A CA 1
ATOM 621 C C . GLY A 1 87 ? -6.222 -2.586 12.865 1.00 97.69 87 GLY A C 1
ATOM 622 O O . GLY A 1 87 ? -7.147 -3.389 12.733 1.00 97.69 87 GLY A O 1
ATOM 623 N N . SER A 1 88 ? -6.334 -1.445 13.537 1.00 96.69 88 SER A N 1
ATOM 624 C CA . SER A 1 88 ? -7.592 -0.900 14.044 1.00 96.69 88 SER A CA 1
ATOM 625 C C . SER A 1 88 ? -7.722 0.582 13.701 1.00 96.69 88 SER A C 1
ATOM 627 O O . SER A 1 88 ? -6.732 1.317 13.660 1.00 96.69 88 SER A O 1
ATOM 629 N N . ILE A 1 89 ? -8.950 1.033 13.462 1.00 94.94 89 ILE A N 1
ATOM 630 C CA . ILE A 1 89 ? -9.270 2.444 13.250 1.00 94.94 89 ILE A CA 1
ATOM 631 C C . ILE A 1 89 ? -9.738 3.051 14.567 1.00 94.94 89 ILE A C 1
ATOM 633 O O . ILE A 1 89 ? -10.671 2.552 15.195 1.00 94.94 89 ILE A O 1
ATOM 637 N N . ARG A 1 90 ? -9.125 4.171 14.950 1.00 94.19 90 ARG A N 1
ATOM 638 C CA . ARG A 1 90 ? -9.615 5.042 16.017 1.00 94.19 90 ARG A CA 1
ATOM 639 C C . ARG A 1 90 ? -10.298 6.242 15.384 1.00 94.19 90 ARG A C 1
ATOM 641 O O . ARG A 1 90 ? -9.641 7.058 14.744 1.00 94.19 90 ARG A O 1
ATOM 648 N N . VAL A 1 91 ? -11.613 6.330 15.531 1.00 91.44 91 VAL A N 1
ATOM 649 C CA . VAL A 1 91 ? -12.388 7.452 14.995 1.00 91.44 91 VAL A CA 1
ATOM 650 C C . VAL A 1 91 ? -12.342 8.608 15.987 1.00 91.44 91 VAL A C 1
ATOM 652 O O . VAL A 1 91 ? -12.607 8.424 17.172 1.00 91.44 91 VAL A O 1
ATOM 655 N N . GLU A 1 92 ? -12.013 9.795 15.493 1.00 91.44 92 GLU A N 1
ATOM 656 C CA . GLU A 1 92 ? -11.951 11.031 16.272 1.00 91.44 92 GLU A CA 1
ATOM 657 C C . GLU A 1 92 ? -12.863 12.083 15.627 1.00 91.44 92 GLU A C 1
ATOM 659 O O . GLU A 1 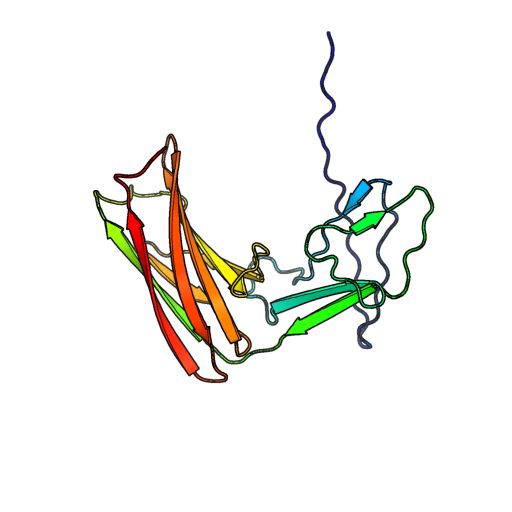92 ? -13.041 12.101 14.408 1.00 91.44 92 GLU A O 1
ATOM 664 N N . GLY A 1 93 ? -13.468 12.965 16.428 1.00 84.31 93 GLY A N 1
ATOM 665 C CA . GLY A 1 93 ? -14.303 14.054 15.903 1.00 84.31 93 GLY A CA 1
ATOM 666 C C . GLY A 1 93 ? -15.643 13.618 15.291 1.00 84.31 93 GLY A C 1
ATOM 667 O O . GLY A 1 93 ? -16.203 14.356 14.484 1.00 84.31 93 GLY A O 1
ATOM 668 N N . GLY A 1 94 ? -16.160 12.436 15.642 1.00 83.19 94 GLY A N 1
ATOM 669 C CA . GLY A 1 94 ? -17.482 11.973 15.213 1.00 83.19 94 GLY A CA 1
ATOM 670 C C . GLY A 1 94 ? -17.641 10.455 15.256 1.00 83.19 94 GLY A C 1
ATOM 671 O O . GLY A 1 94 ? -16.886 9.753 15.925 1.00 83.19 94 GLY A O 1
ATOM 672 N N . THR A 1 95 ? -18.626 9.952 14.511 1.00 82.25 95 THR A N 1
ATOM 673 C CA . THR A 1 95 ? -18.829 8.518 14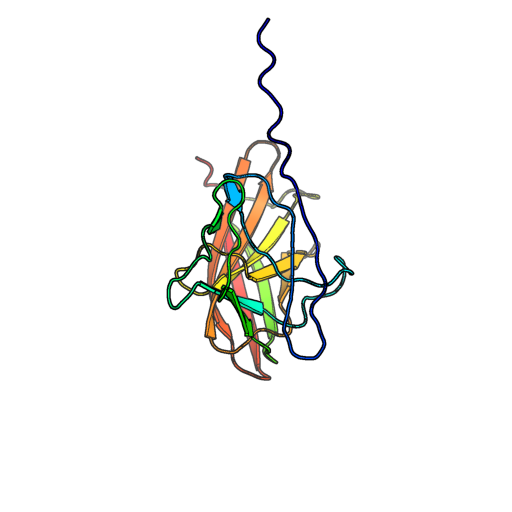.266 1.00 82.25 95 THR A CA 1
ATOM 674 C C . THR A 1 95 ? -18.690 8.231 12.779 1.00 82.25 95 THR A C 1
ATOM 676 O O . THR A 1 95 ? -19.143 9.010 11.940 1.00 82.25 95 THR A O 1
ATOM 679 N N . LEU A 1 96 ? -18.024 7.126 12.441 1.00 82.25 96 LEU A N 1
ATOM 680 C CA . LEU A 1 96 ? -17.927 6.686 11.055 1.00 82.25 96 LEU A CA 1
ATOM 681 C C . LEU A 1 96 ? -19.318 6.191 10.613 1.00 82.25 96 LEU A C 1
ATOM 683 O O . LEU A 1 96 ? -19.844 5.283 11.262 1.00 82.25 96 LEU A O 1
ATOM 687 N N . PRO A 1 97 ? -19.929 6.761 9.558 1.00 80.25 97 PRO A N 1
ATOM 688 C CA . PRO A 1 97 ? -21.252 6.347 9.109 1.00 80.25 97 PRO A CA 1
ATOM 689 C C . PRO A 1 97 ? -21.300 4.861 8.749 1.00 80.25 97 PRO A C 1
ATOM 691 O O . PRO A 1 97 ? -20.351 4.305 8.187 1.00 80.25 97 PRO A O 1
ATOM 694 N N . ALA A 1 98 ? -22.431 4.217 9.038 1.00 77.25 98 ALA A N 1
ATOM 695 C CA . ALA A 1 98 ? -22.657 2.839 8.625 1.00 77.25 98 ALA A CA 1
ATOM 696 C C . ALA A 1 98 ? -22.596 2.737 7.092 1.00 77.25 98 ALA A C 1
ATOM 698 O O . ALA A 1 98 ? -23.229 3.515 6.385 1.00 77.25 98 ALA A O 1
ATOM 699 N N . GLY A 1 99 ? -21.821 1.780 6.578 1.00 74.94 99 GLY A N 1
ATOM 700 C CA . GLY A 1 99 ? -21.635 1.600 5.136 1.00 74.94 99 GLY A CA 1
ATOM 701 C C . GLY A 1 99 ? -20.595 2.523 4.491 1.00 74.94 99 GLY A C 1
ATOM 702 O O . GLY A 1 99 ? -20.402 2.431 3.281 1.00 74.94 99 GLY A O 1
ATOM 703 N N . ALA A 1 100 ? -19.888 3.363 5.261 1.00 82.81 100 ALA A N 1
ATOM 704 C CA . ALA A 1 100 ? -18.781 4.156 4.730 1.00 82.81 100 ALA A CA 1
ATOM 705 C C . ALA A 1 100 ? -17.723 3.245 4.086 1.00 82.81 100 ALA A C 1
ATOM 707 O O . ALA A 1 100 ? -17.147 2.367 4.740 1.00 82.81 100 ALA A O 1
ATOM 708 N N . ASN A 1 101 ? -17.446 3.476 2.801 1.00 86.50 101 ASN A N 1
ATOM 709 C CA . ASN A 1 101 ? -16.441 2.717 2.066 1.00 86.50 101 ASN A CA 1
ATOM 710 C C . ASN A 1 101 ? -15.061 3.053 2.627 1.00 86.50 101 ASN A C 1
ATOM 712 O O . ASN A 1 101 ? -14.506 4.119 2.350 1.00 86.50 101 ASN A O 1
ATOM 716 N N . THR A 1 102 ? -14.534 2.134 3.433 1.00 90.69 102 THR A N 1
ATOM 717 C CA . THR A 1 102 ? -13.276 2.305 4.152 1.00 90.69 102 THR A CA 1
ATOM 718 C C . THR A 1 102 ? -12.274 1.255 3.700 1.00 90.69 102 THR A C 1
ATOM 720 O O . THR A 1 102 ? -12.553 0.055 3.726 1.00 90.69 102 THR A O 1
ATOM 723 N N . THR A 1 103 ? -11.091 1.717 3.312 1.00 92.38 103 THR A N 1
ATOM 724 C CA . THR A 1 103 ? -10.017 0.866 2.797 1.00 92.38 103 THR A CA 1
ATOM 725 C C . THR A 1 103 ? -8.737 1.159 3.558 1.00 92.38 103 THR A C 1
ATOM 727 O O . THR A 1 103 ? -8.394 2.324 3.769 1.00 92.38 103 THR A O 1
ATOM 730 N N . ALA A 1 104 ? -8.017 0.103 3.932 1.00 95.25 104 ALA A N 1
ATOM 731 C CA . ALA A 1 104 ? -6.662 0.202 4.443 1.00 95.25 104 ALA A CA 1
ATOM 732 C C . ALA A 1 104 ? -5.669 -0.128 3.323 1.00 95.25 104 ALA A C 1
ATOM 734 O O . ALA A 1 104 ? -5.866 -1.063 2.544 1.00 95.25 104 ALA A O 1
ATOM 735 N N . THR A 1 105 ? -4.594 0.642 3.244 1.00 94.50 105 THR A N 1
ATOM 736 C CA . THR A 1 105 ? -3.505 0.459 2.283 1.00 94.50 105 THR A CA 1
ATOM 737 C C . THR A 1 105 ? -2.169 0.464 3.003 1.00 94.50 105 THR A C 1
ATOM 739 O O . THR A 1 105 ? -1.980 1.257 3.927 1.00 94.50 105 THR A O 1
ATOM 742 N N . LEU A 1 106 ? -1.238 -0.366 2.545 1.00 94.38 106 LEU A N 1
ATOM 743 C CA . LEU A 1 106 ? 0.147 -0.366 3.003 1.00 94.38 106 LEU A CA 1
ATOM 744 C C . LEU A 1 106 ? 1.047 0.165 1.889 1.00 94.38 106 LEU A C 1
ATOM 746 O O . LEU A 1 106 ? 0.955 -0.293 0.748 1.00 94.38 106 LEU A O 1
ATOM 750 N N . SER A 1 107 ? 1.934 1.096 2.218 1.00 92.50 107 SER A N 1
ATOM 751 C CA . SER A 1 107 ? 3.024 1.547 1.349 1.00 92.50 107 SER A CA 1
ATOM 752 C C . SER A 1 107 ? 4.344 1.467 2.104 1.00 92.50 107 SER A C 1
ATOM 754 O O . SER A 1 107 ? 4.373 1.525 3.329 1.00 92.50 107 SER A O 1
ATOM 756 N N . ARG A 1 108 ? 5.467 1.339 1.394 1.00 90.88 108 ARG A N 1
ATOM 757 C CA . ARG A 1 108 ? 6.787 1.514 2.023 1.00 90.88 108 ARG A CA 1
ATOM 758 C C . ARG A 1 108 ? 6.920 2.930 2.572 1.00 90.88 108 ARG A C 1
ATOM 760 O O . ARG A 1 108 ? 6.409 3.863 1.949 1.00 90.88 108 ARG A O 1
ATOM 767 N N . SER A 1 109 ? 7.631 3.097 3.685 1.00 90.75 109 SER A N 1
ATOM 768 C CA . SER A 1 109 ? 7.865 4.425 4.257 1.00 90.75 109 SER A CA 1
ATOM 769 C C . SER A 1 109 ? 8.476 5.372 3.221 1.00 90.75 109 SER A C 1
ATOM 771 O O . SER A 1 109 ? 9.455 5.034 2.555 1.00 90.75 109 SER A O 1
ATOM 773 N N . GLY A 1 110 ? 7.871 6.550 3.053 1.00 83.69 110 GLY A N 1
ATOM 774 C CA . GLY A 1 110 ? 8.300 7.551 2.064 1.00 83.69 110 GLY A CA 1
ATOM 775 C C . GLY A 1 110 ? 7.870 7.276 0.613 1.00 83.69 110 GLY A C 1
ATOM 776 O O . GLY A 1 110 ? 8.097 8.116 -0.260 1.00 83.69 110 GLY A O 1
ATOM 777 N N . SER A 1 111 ? 7.207 6.149 0.340 1.00 83.44 111 SER A N 1
ATOM 778 C CA . SER A 1 111 ? 6.600 5.843 -0.958 1.00 83.44 111 SER A CA 1
ATOM 779 C C . SER A 1 111 ? 5.100 6.133 -0.952 1.00 83.44 111 SER A C 1
ATOM 781 O O . SER A 1 111 ? 4.409 5.923 0.041 1.00 83.44 111 SER A O 1
ATOM 783 N N . THR A 1 112 ? 4.578 6.584 -2.092 1.00 80.56 112 THR A N 1
ATOM 784 C CA . THR A 1 112 ? 3.132 6.702 -2.343 1.00 80.56 112 THR A CA 1
ATOM 785 C C . THR A 1 112 ? 2.563 5.482 -3.067 1.00 80.56 112 THR A C 1
ATOM 787 O O . THR A 1 112 ? 1.350 5.391 -3.251 1.00 80.56 112 THR A O 1
ATOM 790 N N . ALA A 1 113 ? 3.419 4.550 -3.497 1.00 82.56 113 ALA A N 1
ATOM 791 C CA . ALA A 1 113 ? 2.994 3.329 -4.162 1.00 82.56 113 ALA A CA 1
ATOM 792 C C . ALA A 1 113 ? 2.406 2.358 -3.131 1.00 82.56 113 ALA A C 1
ATOM 794 O O . ALA A 1 113 ? 3.094 1.916 -2.207 1.00 82.56 113 ALA A O 1
ATOM 795 N N . VAL A 1 114 ? 1.124 2.038 -3.300 1.00 86.94 114 VAL A N 1
ATOM 796 C CA . VAL A 1 114 ? 0.431 1.047 -2.475 1.00 86.94 114 VAL A CA 1
ATOM 797 C C . VAL A 1 114 ? 0.859 -0.350 -2.906 1.00 86.94 114 VAL A C 1
ATOM 799 O O . VAL A 1 114 ? 0.762 -0.690 -4.085 1.00 86.94 114 VAL A O 1
ATOM 802 N N . ILE A 1 115 ? 1.299 -1.148 -1.938 1.00 84.94 115 ILE A N 1
ATOM 803 C CA . ILE A 1 115 ? 1.789 -2.516 -2.139 1.00 84.94 115 ILE A CA 1
ATOM 804 C C . ILE A 1 115 ? 0.830 -3.577 -1.590 1.00 84.94 115 ILE A C 1
ATOM 806 O O . ILE A 1 115 ? 0.821 -4.689 -2.102 1.00 84.94 115 ILE A O 1
ATOM 810 N N . PHE A 1 116 ? -0.017 -3.223 -0.617 1.00 87.56 116 PHE A N 1
ATOM 811 C CA . PHE A 1 116 ? -1.106 -4.075 -0.136 1.00 87.56 116 PHE A CA 1
ATOM 812 C C . PHE A 1 116 ? -2.389 -3.272 0.064 1.00 87.56 116 PHE A C 1
ATOM 814 O O . PHE A 1 116 ? -2.356 -2.104 0.460 1.00 87.56 116 PHE A O 1
ATOM 821 N N . TYR A 1 117 ? -3.518 -3.943 -0.146 1.00 88.56 117 TYR A N 1
ATOM 822 C CA . TYR A 1 117 ? -4.851 -3.464 0.198 1.00 88.56 117 TYR A CA 1
ATOM 823 C C . TYR A 1 117 ? -5.467 -4.427 1.202 1.00 88.56 117 TYR A C 1
ATOM 825 O O . TYR A 1 117 ? -5.342 -5.638 1.050 1.00 88.56 117 TYR A O 1
ATOM 833 N N . ALA A 1 118 ? -6.165 -3.889 2.193 1.00 89.81 118 ALA A N 1
ATOM 834 C CA . ALA A 1 118 ? -6.946 -4.676 3.128 1.00 89.81 118 ALA A CA 1
ATOM 835 C C . ALA A 1 118 ? -8.342 -4.078 3.262 1.00 89.81 118 ALA A C 1
ATOM 837 O O . ALA A 1 118 ? -8.530 -2.857 3.355 1.00 89.81 118 ALA A O 1
ATOM 838 N N . ARG A 1 119 ? -9.338 -4.966 3.279 1.00 87.44 119 ARG A N 1
ATOM 839 C CA . ARG A 1 119 ? -10.710 -4.588 3.595 1.00 87.44 119 ARG A CA 1
ATOM 840 C C . ARG A 1 119 ? -10.804 -4.289 5.086 1.00 87.44 119 ARG A C 1
ATOM 842 O O . ARG A 1 119 ? -10.296 -5.048 5.908 1.00 87.44 119 ARG A O 1
ATOM 849 N N . VAL A 1 120 ? -11.484 -3.199 5.414 1.00 91.25 120 VAL A N 1
ATOM 850 C CA . VAL A 1 120 ? -11.811 -2.854 6.795 1.00 91.25 120 VAL A CA 1
ATOM 851 C C 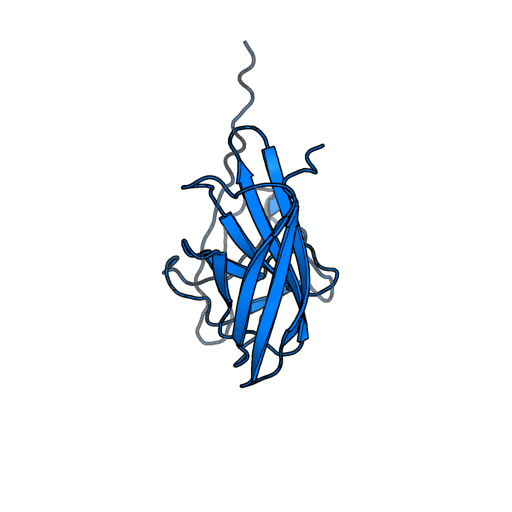. VAL A 1 120 ? -13.152 -3.496 7.155 1.00 91.25 120 VAL A C 1
ATOM 853 O O . VAL A 1 120 ? -14.129 -3.357 6.416 1.00 91.25 120 VAL A O 1
ATOM 856 N N . ASP A 1 121 ? -13.192 -4.242 8.259 1.00 89.94 121 ASP A N 1
ATOM 857 C CA . ASP A 1 121 ? -14.412 -4.868 8.773 1.00 89.94 121 ASP A CA 1
ATOM 858 C C . ASP A 1 121 ? -15.347 -3.843 9.449 1.00 89.94 121 ASP A C 1
ATOM 860 O O . ASP A 1 121 ? -14.987 -2.691 9.696 1.00 89.94 121 ASP A O 1
ATOM 864 N N . ALA A 1 122 ? -16.570 -4.262 9.787 1.00 86.56 122 ALA A N 1
ATOM 865 C CA . ALA A 1 122 ? -17.556 -3.396 10.446 1.00 86.56 122 ALA A CA 1
ATOM 866 C C . ALA A 1 122 ? -17.125 -2.906 11.846 1.00 86.56 122 ALA A C 1
ATOM 868 O O . ALA A 1 122 ? -17.741 -1.997 12.393 1.00 86.56 122 ALA A O 1
ATOM 869 N N . ARG A 1 123 ? -16.083 -3.505 12.439 1.00 88.62 123 ARG A N 1
ATOM 870 C CA . ARG A 1 123 ? -15.485 -3.094 13.717 1.00 88.62 123 ARG A CA 1
ATOM 871 C C . ARG A 1 123 ? -14.261 -2.194 13.514 1.00 88.62 123 ARG A C 1
ATOM 873 O O . ARG A 1 123 ? -13.555 -1.916 14.478 1.00 88.62 123 ARG A O 1
ATOM 880 N N . GLY A 1 124 ? -13.984 -1.763 12.282 1.00 91.06 124 GLY A N 1
ATOM 881 C CA . GLY A 1 124 ? -12.840 -0.917 11.961 1.00 91.06 124 GLY A CA 1
ATOM 882 C C . GLY A 1 124 ? -11.502 -1.654 11.996 1.00 91.06 124 GLY A C 1
ATOM 883 O O . GLY A 1 124 ? -10.475 -1.014 12.208 1.00 91.06 124 GLY A O 1
ATOM 884 N N . ARG A 1 125 ? -11.484 -2.982 11.836 1.00 95.12 125 ARG A N 1
ATOM 885 C CA . ARG A 1 125 ? -10.256 -3.790 11.862 1.00 95.12 125 ARG A CA 1
ATOM 886 C C . ARG A 1 125 ? -9.861 -4.243 10.468 1.00 95.12 125 ARG A C 1
ATOM 888 O O . ARG A 1 125 ? -10.714 -4.467 9.614 1.00 95.12 125 ARG A O 1
ATOM 895 N N . PHE A 1 126 ? -8.566 -4.406 10.253 1.00 95.25 126 PHE A N 1
ATOM 896 C CA . PHE A 1 126 ? -8.000 -4.882 8.994 1.00 95.25 126 PHE A CA 1
ATOM 897 C C . PHE A 1 126 ? -6.728 -5.685 9.257 1.00 95.25 126 PHE A C 1
ATOM 899 O O . PHE A 1 126 ? -6.138 -5.590 10.333 1.00 95.25 126 PHE A O 1
ATOM 906 N N . VAL A 1 127 ? -6.312 -6.488 8.281 1.00 95.69 127 VAL A N 1
ATOM 907 C CA . VAL A 1 127 ? -5.087 -7.289 8.366 1.00 95.69 127 VAL A CA 1
ATOM 908 C C . VAL A 1 127 ? -4.357 -7.226 7.032 1.00 95.69 127 VAL A C 1
ATOM 910 O O . VAL A 1 127 ? -4.988 -7.367 5.987 1.00 95.69 127 VAL A O 1
ATOM 913 N N . PHE A 1 128 ? -3.043 -7.025 7.085 1.00 93.50 128 PHE A N 1
ATOM 914 C CA . PHE A 1 128 ? -2.130 -7.311 5.982 1.00 93.50 128 PHE A CA 1
ATOM 915 C C . PHE A 1 128 ? -1.319 -8.551 6.350 1.00 93.50 128 PHE A C 1
ATOM 917 O O . PHE A 1 128 ? -0.708 -8.589 7.420 1.00 93.50 128 PHE A O 1
ATOM 924 N N . ASP A 1 129 ? -1.333 -9.556 5.488 1.00 91.62 129 ASP A N 1
ATOM 925 C CA . ASP A 1 129 ? -0.556 -10.785 5.605 1.00 91.62 129 ASP A CA 1
ATOM 926 C C . ASP A 1 129 ? 0.614 -10.781 4.607 1.00 91.62 129 ASP A C 1
ATOM 928 O O . ASP A 1 129 ? 0.717 -9.909 3.744 1.00 91.62 129 ASP A O 1
ATOM 932 N N . HIS A 1 130 ? 1.536 -11.729 4.788 1.00 91.12 130 HIS A N 1
ATOM 933 C CA . HIS A 1 130 ? 2.722 -11.913 3.947 1.00 91.12 130 HIS A CA 1
ATOM 934 C C . HIS A 1 130 ? 3.578 -10.649 3.773 1.00 91.12 130 HIS A C 1
ATOM 936 O O . HIS A 1 130 ? 4.191 -10.422 2.727 1.00 91.12 130 HIS A O 1
ATOM 942 N N . VAL A 1 131 ? 3.629 -9.804 4.808 1.00 93.31 131 VAL A N 1
ATOM 943 C CA . VAL A 1 131 ? 4.330 -8.522 4.750 1.00 93.31 131 VAL A CA 1
ATOM 944 C C . VAL A 1 131 ? 5.832 -8.769 4.905 1.00 93.31 131 VAL A C 1
ATOM 946 O O . VAL A 1 131 ? 6.252 -9.304 5.937 1.00 93.31 131 VAL A O 1
ATOM 949 N N . PRO A 1 132 ? 6.666 -8.383 3.921 1.00 93.69 132 PRO A N 1
ATOM 950 C CA . PRO A 1 132 ? 8.115 -8.505 4.049 1.00 93.69 132 PRO A CA 1
ATOM 951 C C . PRO A 1 132 ? 8.647 -7.599 5.160 1.00 93.69 132 PRO A C 1
ATOM 953 O O . PRO A 1 132 ? 8.079 -6.523 5.377 1.00 93.69 132 PRO A O 1
ATOM 956 N N . PRO A 1 133 ? 9.757 -7.953 5.823 1.00 94.56 133 PRO A N 1
ATOM 957 C CA . PRO A 1 133 ? 10.371 -7.084 6.815 1.00 94.56 133 PRO A CA 1
ATOM 958 C C . PRO A 1 133 ? 10.673 -5.697 6.250 1.00 94.56 133 PRO A C 1
ATOM 960 O O . PRO A 1 133 ? 11.133 -5.555 5.113 1.00 94.56 133 PRO A O 1
ATOM 963 N N . GLY A 1 134 ? 10.422 -4.658 7.042 1.00 94.25 134 GLY A N 1
ATOM 964 C CA . GLY A 1 134 ? 10.702 -3.289 6.631 1.00 94.25 134 GLY A CA 1
ATOM 965 C C . GLY A 1 134 ? 9.860 -2.236 7.333 1.00 94.25 134 GLY A C 1
ATOM 966 O O . GLY A 1 134 ? 9.020 -2.526 8.184 1.00 94.25 134 GLY A O 1
ATOM 967 N N . ASN A 1 135 ? 10.100 -0.990 6.931 1.00 96.81 135 ASN A N 1
ATOM 968 C CA . ASN A 1 135 ? 9.375 0.176 7.415 1.00 96.81 135 ASN A CA 1
ATOM 969 C C . ASN A 1 135 ? 8.273 0.546 6.423 1.00 96.81 135 ASN A C 1
ATOM 971 O O . ASN A 1 135 ? 8.521 0.700 5.219 1.00 96.81 135 ASN A O 1
ATOM 975 N N . TYR A 1 136 ? 7.063 0.704 6.943 1.00 96.31 136 TYR A N 1
ATOM 976 C CA . TYR A 1 136 ? 5.871 0.958 6.156 1.00 96.31 136 TYR A CA 1
ATOM 977 C C . TYR A 1 136 ? 5.050 2.105 6.731 1.00 96.31 136 TYR A C 1
ATOM 979 O O . TYR A 1 136 ? 5.160 2.468 7.900 1.00 96.31 136 TYR A O 1
ATOM 987 N N . ASP A 1 137 ? 4.189 2.648 5.884 1.00 97.19 137 ASP A N 1
ATOM 988 C CA . ASP A 1 137 ? 3.101 3.531 6.252 1.00 97.19 137 ASP A CA 1
ATOM 989 C C . ASP A 1 137 ? 1.778 2.799 6.012 1.00 97.19 137 ASP A C 1
ATOM 991 O O . ASP A 1 137 ? 1.482 2.351 4.901 1.00 97.19 137 ASP A O 1
ATOM 995 N N . VAL A 1 138 ? 0.959 2.702 7.057 1.00 97.69 138 VAL A N 1
ATOM 996 C CA . VAL A 1 138 ? -0.428 2.251 6.952 1.00 97.69 138 VAL A CA 1
ATOM 997 C C . VAL A 1 138 ? -1.298 3.478 6.788 1.00 97.69 138 VAL A C 1
ATOM 999 O O . VAL A 1 138 ? -1.321 4.343 7.662 1.00 97.69 138 VAL A O 1
ATOM 1002 N N . ALA A 1 139 ? -2.037 3.547 5.687 1.00 96.25 139 ALA A N 1
ATOM 1003 C CA . ALA A 1 139 ? -3.035 4.578 5.465 1.00 96.25 139 ALA A CA 1
ATOM 1004 C C . ALA A 1 139 ? -4.436 3.972 5.460 1.00 96.25 139 ALA A C 1
ATOM 1006 O O . ALA A 1 139 ? -4.667 2.908 4.891 1.00 96.25 139 ALA A O 1
ATOM 1007 N N . VAL A 1 140 ? -5.378 4.673 6.080 1.00 95.44 140 VAL A N 1
ATOM 1008 C CA . VAL A 1 140 ? -6.801 4.346 6.038 1.00 95.44 140 VAL A CA 1
ATOM 1009 C C . VAL A 1 140 ? -7.521 5.522 5.412 1.00 95.44 140 VAL A C 1
ATOM 1011 O O . VAL A 1 140 ? -7.350 6.658 5.851 1.00 95.44 140 VAL A O 1
ATOM 1014 N N . GLY A 1 141 ? -8.321 5.253 4.387 1.00 92.44 141 GLY A N 1
ATOM 1015 C CA . GLY A 1 141 ? -9.209 6.237 3.784 1.00 92.44 141 GLY A CA 1
ATOM 1016 C C . GLY A 1 141 ? -10.657 5.808 3.949 1.00 92.44 141 GLY A C 1
ATOM 1017 O O . GLY A 1 141 ? -10.976 4.662 3.637 1.00 92.44 141 GLY A O 1
ATOM 1018 N N . ALA A 1 142 ? -11.519 6.723 4.385 1.00 90.50 142 ALA A N 1
ATOM 1019 C CA . ALA A 1 142 ? -12.965 6.535 4.339 1.00 90.50 142 ALA A CA 1
ATOM 1020 C C . ALA A 1 142 ? -13.594 7.565 3.401 1.00 90.50 142 ALA A C 1
ATOM 1022 O O . ALA A 1 142 ? -13.299 8.761 3.485 1.00 90.50 142 ALA A O 1
ATOM 1023 N N . TYR A 1 143 ? -14.454 7.088 2.506 1.00 87.44 143 TYR A N 1
ATOM 1024 C CA . TYR A 1 143 ? -15.301 7.936 1.679 1.00 87.44 143 TYR A CA 1
ATOM 1025 C C . TYR A 1 143 ? -16.626 8.158 2.404 1.00 87.44 143 TYR A C 1
ATOM 1027 O O . TYR A 1 143 ? -17.388 7.218 2.627 1.00 87.44 143 TYR A O 1
ATOM 1035 N N . LEU A 1 144 ? -16.851 9.404 2.798 1.00 83.94 144 LEU A N 1
ATOM 1036 C CA . LEU A 1 144 ? -18.105 9.912 3.339 1.00 83.94 144 LEU A CA 1
ATOM 1037 C C . LEU A 1 144 ? -18.863 10.611 2.205 1.00 83.94 144 LEU A C 1
ATOM 1039 O O . LEU A 1 144 ? -18.228 11.023 1.234 1.00 83.94 144 LEU A O 1
ATOM 1043 N N . ASP A 1 145 ? -20.176 10.798 2.360 1.00 76.94 145 ASP A N 1
ATOM 1044 C CA . ASP A 1 145 ? -21.085 11.285 1.305 1.00 76.94 145 ASP A CA 1
ATOM 1045 C C . ASP A 1 145 ? -20.508 12.426 0.450 1.00 76.94 145 ASP A C 1
ATOM 1047 O O . ASP A 1 145 ? -20.570 12.364 -0.774 1.00 76.94 145 ASP A O 1
ATOM 1051 N N . ASN A 1 146 ? -19.853 13.412 1.078 1.00 78.00 146 ASN A N 1
ATOM 1052 C CA . ASN A 1 146 ? -19.304 14.582 0.384 1.00 78.00 146 ASN A CA 1
ATOM 1053 C C . ASN A 1 146 ? -17.787 14.788 0.548 1.00 78.00 146 ASN A C 1
ATOM 1055 O O . ASN A 1 146 ? -17.272 15.824 0.130 1.00 78.00 146 ASN A O 1
ATOM 1059 N N . ARG A 1 147 ? -17.047 13.863 1.176 1.00 85.25 147 ARG A N 1
ATOM 1060 C CA . ARG A 1 147 ? -15.587 14.022 1.337 1.00 85.25 147 ARG A CA 1
ATOM 1061 C C . ARG A 1 147 ? -14.860 12.723 1.639 1.00 85.25 147 ARG A C 1
ATOM 1063 O O . ARG A 1 147 ? -15.404 11.802 2.240 1.00 85.25 147 ARG A O 1
ATOM 1070 N N . GLN A 1 148 ? -13.571 12.710 1.322 1.00 87.31 148 GLN A N 1
ATOM 1071 C CA . GLN A 1 148 ? -12.657 11.673 1.775 1.00 87.31 148 GLN A CA 1
ATOM 1072 C C . GLN A 1 148 ? -11.896 12.146 3.014 1.00 87.31 148 GLN A C 1
ATOM 1074 O O . GLN A 1 148 ? -11.284 13.211 3.002 1.00 87.31 148 GLN A O 1
ATOM 1079 N N . VAL A 1 149 ? -11.884 11.321 4.054 1.00 90.31 149 VAL A N 1
ATOM 1080 C CA . VAL A 1 149 ? -11.020 11.498 5.226 1.00 90.31 149 VAL A CA 1
ATOM 1081 C C . VAL A 1 149 ? -9.921 10.446 5.195 1.00 90.31 149 VAL A C 1
ATOM 1083 O O . VAL A 1 149 ? -10.145 9.319 4.741 1.00 90.31 149 VAL A O 1
ATOM 1086 N N . LYS A 1 150 ? -8.718 10.815 5.637 1.00 92.56 150 LYS A N 1
ATOM 1087 C CA . LYS A 1 150 ? -7.557 9.922 5.638 1.00 92.56 150 LYS A CA 1
ATOM 1088 C C . LYS A 1 150 ? -6.808 10.004 6.957 1.00 92.56 150 LYS A C 1
ATOM 1090 O O . LYS A 1 150 ? -6.630 11.086 7.503 1.00 92.56 150 LYS A O 1
ATOM 1095 N N . GLY A 1 151 ? -6.335 8.855 7.412 1.00 94.12 151 GLY A N 1
ATOM 1096 C CA . GLY A 1 151 ? -5.393 8.707 8.512 1.00 94.12 151 GLY A CA 1
ATOM 1097 C C . GLY A 1 151 ? -4.164 7.945 8.042 1.00 94.12 151 GLY A C 1
ATOM 1098 O O . GLY A 1 151 ? -4.265 7.113 7.137 1.00 94.12 151 GLY A O 1
ATOM 1099 N N . ARG A 1 152 ? -3.003 8.217 8.642 1.00 95.75 152 ARG A N 1
ATOM 1100 C CA . ARG A 1 152 ? -1.766 7.482 8.356 1.00 95.75 152 ARG A CA 1
ATOM 1101 C C . ARG A 1 152 ? -0.969 7.242 9.629 1.00 95.75 152 ARG A C 1
ATOM 1103 O O . ARG A 1 152 ? -0.869 8.142 10.455 1.00 95.75 152 ARG A O 1
ATOM 1110 N N . GLN A 1 153 ? -0.382 6.057 9.748 1.00 97.75 153 GLN A N 1
ATOM 1111 C CA . GLN A 1 153 ? 0.472 5.671 10.864 1.00 97.75 153 GLN A CA 1
ATOM 1112 C C . GLN A 1 153 ? 1.670 4.849 10.353 1.00 97.75 153 GLN A C 1
ATOM 1114 O O . GLN A 1 153 ? 1.450 3.875 9.627 1.00 97.75 153 GLN A O 1
ATOM 1119 N N . PRO A 1 154 ? 2.919 5.198 10.715 1.00 97.69 154 PRO A N 1
ATOM 1120 C CA . PRO A 1 154 ? 4.075 4.352 10.433 1.00 97.69 154 PRO A CA 1
ATOM 1121 C C . PRO A 1 154 ? 4.037 3.055 11.249 1.00 97.69 154 PRO A C 1
ATOM 1123 O O . PRO A 1 154 ? 3.553 3.036 12.384 1.00 97.69 154 PRO A O 1
ATOM 1126 N N . VAL A 1 155 ? 4.587 1.982 10.683 1.00 98.12 155 VAL A N 1
ATOM 1127 C CA . VAL A 1 155 ? 4.707 0.666 11.321 1.00 98.12 155 VAL A CA 1
ATOM 1128 C C . VAL A 1 155 ? 5.943 -0.072 10.806 1.00 98.12 155 VAL A C 1
ATOM 1130 O O . VAL A 1 155 ? 6.361 0.110 9.662 1.00 98.12 155 VAL A O 1
ATOM 1133 N N . VAL A 1 156 ? 6.518 -0.924 11.652 1.00 97.94 156 VAL A N 1
ATOM 1134 C CA . VAL A 1 156 ? 7.618 -1.821 11.284 1.00 97.94 156 VAL A CA 1
ATOM 1135 C C . VAL A 1 156 ? 7.084 -3.246 11.214 1.00 97.94 156 VAL A C 1
ATOM 1137 O O . VAL A 1 156 ? 6.451 -3.723 12.160 1.00 97.94 156 VAL A O 1
ATOM 1140 N N . ALA A 1 157 ? 7.330 -3.918 10.094 1.00 96.56 157 ALA A N 1
ATOM 1141 C CA . ALA A 1 157 ? 7.071 -5.342 9.950 1.00 96.56 157 ALA A CA 1
ATOM 1142 C C . ALA A 1 157 ? 8.377 -6.125 10.088 1.00 96.56 157 ALA A C 1
ATOM 1144 O O . ALA A 1 157 ? 9.426 -5.691 9.605 1.00 96.56 157 ALA A O 1
ATOM 1145 N N . SER A 1 158 ? 8.274 -7.299 10.699 1.00 96.31 158 SER A N 1
ATOM 1146 C CA . SER A 1 158 ? 9.356 -8.270 10.851 1.00 96.31 158 SER A CA 1
ATOM 1147 C C . SER A 1 158 ? 8.836 -9.655 10.478 1.00 96.31 158 SER A C 1
ATOM 1149 O O . SER A 1 158 ? 7.638 -9.919 10.596 1.00 96.31 158 SER A O 1
ATOM 1151 N N . ASP A 1 159 ? 9.726 -10.543 10.043 1.00 93.50 159 ASP A N 1
ATOM 1152 C CA . ASP A 1 159 ? 9.345 -11.900 9.646 1.00 93.50 159 ASP A CA 1
ATOM 1153 C C . ASP A 1 159 ? 8.779 -12.703 10.815 1.00 93.50 159 ASP A C 1
ATOM 1155 O O . ASP A 1 159 ? 9.290 -12.647 11.933 1.00 93.50 159 ASP A O 1
ATOM 1159 N N . GLY A 1 160 ? 7.701 -13.440 10.547 1.00 93.81 160 GLY A N 1
ATOM 1160 C CA . GLY A 1 160 ? 6.986 -14.268 11.516 1.00 93.81 160 GLY A CA 1
ATOM 1161 C C . GLY A 1 160 ? 6.324 -13.500 12.664 1.00 93.81 160 GLY A C 1
ATOM 1162 O O . GLY A 1 160 ? 5.749 -14.123 13.556 1.00 93.81 160 GLY A O 1
ATOM 1163 N N . VAL A 1 161 ? 6.392 -12.165 12.671 1.00 97.75 161 VAL A N 1
ATOM 1164 C CA . VAL A 1 161 ? 5.864 -11.329 13.752 1.00 97.75 161 VAL A CA 1
ATOM 1165 C C . VAL A 1 161 ? 4.505 -10.759 13.369 1.00 97.75 161 VAL A C 1
ATOM 1167 O O . VAL A 1 161 ? 4.293 -10.277 12.255 1.00 97.75 161 VAL A O 1
ATOM 1170 N N . VAL A 1 162 ? 3.588 -10.779 14.336 1.00 98.12 162 VAL A N 1
ATOM 1171 C CA . VAL A 1 162 ? 2.344 -10.013 14.279 1.00 98.12 162 VAL A CA 1
ATOM 1172 C C . VAL A 1 162 ? 2.583 -8.656 14.934 1.00 98.12 162 VAL A C 1
ATOM 1174 O O . VAL A 1 162 ? 2.876 -8.595 16.126 1.00 98.12 162 VAL A O 1
ATOM 1177 N N . THR A 1 163 ? 2.429 -7.581 14.168 1.00 98.38 163 THR A N 1
ATOM 1178 C CA . THR A 1 163 ? 2.530 -6.202 14.658 1.00 98.38 163 THR A CA 1
ATOM 1179 C C . THR A 1 163 ? 1.151 -5.552 14.672 1.00 98.38 163 THR A C 1
ATOM 1181 O O . THR A 1 163 ? 0.467 -5.524 13.648 1.00 98.38 163 THR A O 1
ATOM 1184 N N . ASP A 1 164 ? 0.748 -4.989 15.809 1.00 98.31 164 ASP A N 1
ATOM 1185 C CA . ASP A 1 164 ? -0.491 -4.219 15.922 1.00 98.31 164 ASP A CA 1
ATOM 1186 C C . ASP A 1 164 ? -0.267 -2.731 15.605 1.00 98.31 164 ASP A C 1
ATOM 1188 O O . ASP A 1 164 ? 0.737 -2.130 15.989 1.00 98.31 164 ASP A O 1
ATOM 1192 N N . VAL A 1 165 ? -1.229 -2.113 14.918 1.00 98.25 165 VAL A N 1
ATOM 1193 C CA . VAL A 1 165 ? -1.226 -0.684 14.584 1.00 98.25 165 VAL A CA 1
ATOM 1194 C C . VAL A 1 165 ? -2.617 -0.076 14.770 1.00 98.25 165 VAL A C 1
ATOM 1196 O O . VAL A 1 165 ? -3.647 -0.698 14.501 1.00 98.25 165 VAL A O 1
ATOM 1199 N N . SER A 1 166 ? -2.658 1.175 15.226 1.00 97.62 166 SER A N 1
ATOM 1200 C CA . SER A 1 166 ? -3.895 1.942 15.377 1.00 97.62 166 SER A CA 1
ATOM 1201 C C . SER A 1 166 ? -3.804 3.231 14.569 1.00 97.62 166 SER A C 1
ATOM 1203 O O . SER A 1 166 ? -2.918 4.050 14.806 1.00 97.62 166 SER A O 1
ATOM 1205 N N . VAL A 1 167 ? -4.715 3.405 13.612 1.00 97.19 167 VAL A N 1
ATOM 1206 C CA . VAL A 1 167 ? -4.753 4.572 12.721 1.00 97.19 167 VAL A CA 1
ATOM 1207 C C . VAL A 1 167 ? -5.858 5.513 13.177 1.00 97.19 167 VAL A C 1
ATOM 1209 O O . VAL A 1 167 ? -7.026 5.123 13.227 1.00 97.19 167 VAL A O 1
ATOM 1212 N N . ALA A 1 168 ? -5.494 6.753 13.498 1.00 95.00 168 ALA A N 1
ATOM 1213 C CA . ALA A 1 168 ? -6.460 7.801 13.805 1.00 95.00 168 ALA A CA 1
ATOM 1214 C C . ALA A 1 168 ? -7.132 8.292 12.519 1.00 95.00 168 ALA A C 1
ATOM 1216 O O . ALA A 1 168 ? -6.449 8.669 11.565 1.00 95.00 168 ALA A O 1
ATOM 1217 N N . LEU A 1 169 ? -8.462 8.307 12.501 1.00 92.38 169 LEU A N 1
ATOM 1218 C CA . LEU A 1 169 ? -9.260 8.887 11.431 1.00 92.38 169 LEU A CA 1
ATOM 1219 C C . LEU A 1 169 ? -10.082 10.037 12.007 1.00 92.38 169 LEU A C 1
ATOM 1221 O O . LEU A 1 169 ? -11.115 9.824 12.644 1.00 92.38 169 LEU A O 1
ATOM 1225 N N . ASN A 1 170 ? -9.597 11.257 11.792 1.00 89.62 170 ASN A N 1
ATOM 1226 C CA . ASN A 1 170 ? -10.264 12.457 12.268 1.00 89.62 170 ASN A CA 1
ATOM 1227 C C . ASN A 1 170 ? -11.342 12.893 11.269 1.00 89.62 170 ASN A C 1
ATOM 1229 O O . ASN A 1 170 ? -11.052 13.255 10.127 1.00 89.62 170 ASN A O 1
ATOM 1233 N N . LEU A 1 171 ? -12.594 12.849 11.718 1.00 85.38 171 LEU A N 1
ATOM 1234 C CA . LEU A 1 171 ? -13.756 13.242 10.936 1.00 85.38 171 LEU A CA 1
ATOM 1235 C C . LEU A 1 171 ? -14.039 14.744 11.028 1.00 85.38 171 LEU A C 1
ATOM 1237 O O . LEU A 1 171 ? -14.809 15.251 10.232 1.00 85.38 171 LEU A O 1
ATOM 1241 N N . ALA A 1 172 ? -13.445 15.506 11.941 1.00 75.88 172 ALA A N 1
ATOM 1242 C CA . ALA A 1 172 ? -13.645 16.957 11.975 1.00 75.88 172 ALA A CA 1
ATOM 1243 C C . ALA A 1 172 ? -12.885 17.664 10.837 1.00 75.88 172 ALA A C 1
ATOM 1245 O O . ALA A 1 172 ? -13.357 18.656 10.291 1.00 75.88 172 ALA A O 1
ATOM 1246 N N . THR A 1 173 ? -11.754 17.108 10.408 1.00 60.72 173 THR A N 1
ATOM 1247 C CA . THR A 1 173 ? -10.936 17.635 9.310 1.00 60.72 173 THR A CA 1
ATOM 1248 C C . THR A 1 173 ? -11.440 17.147 7.952 1.00 60.72 173 THR A C 1
ATOM 1250 O O . THR A 1 173 ? -11.131 16.041 7.514 1.00 60.72 173 THR A O 1
ATOM 1253 N N . GLY A 1 174 ? -12.248 17.968 7.283 1.00 50.34 174 GLY A N 1
ATOM 1254 C CA . GLY A 1 174 ? -12.310 18.010 5.819 1.00 50.34 174 GLY A CA 1
ATOM 1255 C C . GLY A 1 174 ? -11.453 19.184 5.340 1.00 50.34 174 GLY A C 1
ATOM 1256 O O . GLY A 1 174 ? -11.075 19.997 6.186 1.00 50.34 174 GLY A O 1
ATOM 1257 N N . PRO A 1 175 ? -11.112 19.278 4.045 1.00 45.97 175 PRO A N 1
ATOM 1258 C CA . PRO A 1 175 ? -10.707 20.571 3.502 1.00 45.97 175 PRO A CA 1
ATOM 1259 C C . PRO A 1 175 ? -11.760 21.647 3.807 1.00 45.97 175 PRO A C 1
ATOM 1261 O O . PRO A 1 175 ? -12.958 21.285 3.914 1.00 45.97 175 PRO A O 1
#

Secondary structure (DSSP, 8-state):
--------------PBPTTS-B------SEEEPP----S-TTSPPSSEEEEEEETTEE-TT-EEE-TT-----EEEEEE---EEEEEEEEEESS-PPTT-EEEEEEEETT---EEEEEEPPTTSEEEEEEEPSEEEEEEEEEEETTEEEEEEEEEEE-TT-EEEEEEEEESS---

Radius of gyration: 18.75 Å; chains: 1; bounding box: 42×41×48 Å

Sequence (175 aa):
MSTEGSNISTVSYGDLNPDGSFQIGPFQAGTATIRVGSPNRNASPEFATLGIDLNGVDKSRGLKIAAGENITGLRIVAGYGTGTIRGSIRVEGGTLPAGANTTATLSRSGSTAVIFYARVDARGRFVFDHVPPGNYDVAVGAYLDNRQVKGRQPVVASDGVVTDVSVALNLATGP

Foldseek 3Di:
DDPDDDPPPDDWDWDQDPVRDIDIDDDDFDWDADDDADPPPPDAGQWFFPFKDQPNDTQNVTDGDHVPDDGPRIDTDIGFAAWKEKEAEDEAADDDDPPWQKKKFKDAVPDPRTGGIWGQDPRRITMHGRDHFHKIKIKMWTDDPPFIWMWIDIDTTDHNYYHYDYTYTYPVDDD